Protein AF-A0A5V0VZL7-F1 (afdb_monomer_lite)

Foldseek 3Di:
DCPPVPQWAWAADPNRTAKTDGPPDIGGRPDDDDDDPDDDDDDDPVPDPWDWDWDWDADLQFRTKTWIDIPVGTAWIWTQGNVRDIDTDGPDDDDDCWDDDPQWIQHPVRWIADVVLVRDIPVVSCVVPDDPDDDQDDDDDDDDPPDPPPDDDDPPDDDPDDDDDPPD

Sequence (168 aa):
FKQNGDGILDTFANSQHTVRVAPGEVMVLGAIRAGKEKKLSLTSNNNSTMTATFNLWGDANRPTVIELDDDQGWHLYSQRNPDGSIVFTVNGDITANTLRAGGAIYQNNGDIFGSVWGNSWLSLWINNNFVADVQLGAGTSVTTWNNAGSWPNTLGYVVTSVWKDAQG

Organism: Salmonella enterica (NCBI:txid28901)

Structure (mmCIF, N/CA/C/O backbone):
data_AF-A0A5V0VZL7-F1
#
_entry.id   AF-A0A5V0VZL7-F1
#
loop_
_atom_site.group_PDB
_atom_site.id
_atom_site.type_symbol
_atom_site.label_atom_id
_atom_site.label_alt_id
_atom_site.label_comp_id
_atom_site.label_asym_id
_atom_site.label_entity_id
_atom_site.label_seq_id
_atom_site.pdbx_PDB_ins_code
_atom_site.Cartn_x
_atom_site.Cartn_y
_atom_site.Cartn_z
_atom_site.occupancy
_atom_site.B_iso_or_equiv
_atom_site.auth_seq_id
_atom_site.auth_comp_id
_atom_site.auth_asym_id
_atom_site.auth_atom_id
_atom_site.pdbx_PDB_model_num
ATOM 1 N N . PHE A 1 1 ? -20.783 1.907 34.053 1.00 66.50 1 PHE A N 1
ATOM 2 C CA . PHE A 1 1 ? -19.822 3.003 34.177 1.00 66.50 1 PHE A CA 1
ATOM 3 C C . PHE A 1 1 ? -20.279 3.920 35.289 1.00 66.50 1 PHE A C 1
ATOM 5 O O . PHE A 1 1 ? -21.482 4.094 35.430 1.00 66.50 1 PHE A O 1
ATOM 12 N N . LYS A 1 2 ? -19.384 4.477 36.087 1.00 69.94 2 LYS A N 1
ATOM 13 C CA . LYS A 1 2 ? -19.731 5.448 37.116 1.00 69.94 2 LYS A CA 1
ATOM 14 C C . LYS A 1 2 ? -19.722 6.839 36.456 1.00 69.94 2 LYS A 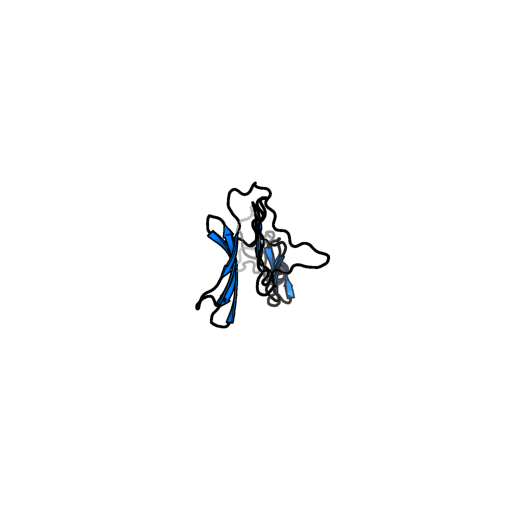C 1
ATOM 16 O O . LYS A 1 2 ? -18.641 7.297 36.095 1.00 69.94 2 LYS A O 1
ATOM 21 N N . GLN A 1 3 ? -20.904 7.439 36.193 1.00 62.97 3 GLN A N 1
ATOM 22 C CA . GLN A 1 3 ? -20.993 8.893 35.965 1.00 62.97 3 GLN A CA 1
ATOM 23 C C . GLN A 1 3 ? -21.123 9.497 37.342 1.00 62.97 3 GLN A C 1
ATOM 25 O O . GLN A 1 3 ? -22.093 9.228 38.051 1.00 62.97 3 GLN A O 1
ATOM 30 N N . ASN A 1 4 ? -20.120 10.237 37.765 1.00 62.12 4 ASN A N 1
ATOM 31 C CA . ASN A 1 4 ? -20.008 10.553 39.179 1.00 62.12 4 ASN A CA 1
ATOM 32 C C . ASN A 1 4 ? -20.676 11.893 39.524 1.00 62.12 4 ASN A C 1
ATOM 34 O O . ASN A 1 4 ? -20.556 12.341 40.659 1.00 62.12 4 ASN A O 1
ATOM 38 N N . GLY A 1 5 ? -21.399 12.503 38.570 1.00 65.94 5 GLY A N 1
ATOM 39 C CA . GLY A 1 5 ? -21.984 13.850 38.672 1.00 65.94 5 GLY A CA 1
ATOM 40 C C . GLY A 1 5 ? -21.069 14.968 38.157 1.00 65.94 5 GLY A C 1
ATOM 41 O O . GLY A 1 5 ? -21.263 16.132 38.476 1.00 65.94 5 GLY A O 1
ATOM 42 N N . ASP A 1 6 ? -20.051 14.614 37.385 1.00 62.16 6 ASP A N 1
ATOM 43 C CA . ASP A 1 6 ? -18.809 15.378 37.257 1.00 62.16 6 ASP A CA 1
ATOM 44 C C . ASP A 1 6 ? -18.235 15.393 35.826 1.00 62.16 6 ASP A C 1
ATOM 46 O O . ASP A 1 6 ? -17.125 15.867 35.607 1.00 62.16 6 ASP A O 1
ATOM 50 N N . GLY A 1 7 ? -18.975 14.887 34.832 1.00 71.94 7 GLY A N 1
ATOM 51 C CA . GLY A 1 7 ? -18.597 14.973 33.412 1.00 71.94 7 GLY A CA 1
ATOM 52 C C . GLY A 1 7 ? -17.686 13.855 32.885 1.00 71.94 7 GLY A C 1
ATOM 53 O O . GLY A 1 7 ? -17.321 13.884 31.713 1.00 71.94 7 GLY A O 1
ATOM 54 N N . ILE A 1 8 ? -17.365 12.844 33.697 1.00 81.12 8 ILE A N 1
ATOM 55 C CA . ILE A 1 8 ? -16.587 11.652 33.311 1.00 81.12 8 ILE A CA 1
ATOM 56 C C . ILE A 1 8 ? -17.419 10.383 33.503 1.00 81.12 8 ILE A C 1
ATOM 58 O O . ILE A 1 8 ? -18.359 10.360 34.299 1.00 81.12 8 ILE A O 1
ATOM 62 N N . LEU A 1 9 ? -17.061 9.316 32.776 1.00 88.44 9 LEU A N 1
ATOM 63 C CA . LEU A 1 9 ? -17.778 8.051 32.820 1.00 88.44 9 LEU A CA 1
ATOM 64 C C . LEU A 1 9 ? -16.881 6.818 32.643 1.00 88.44 9 LEU A C 1
ATOM 66 O O . LEU A 1 9 ? -16.437 6.540 31.531 1.00 88.44 9 LEU A O 1
ATOM 70 N N . ASP A 1 10 ? -16.693 5.987 33.674 1.00 84.06 10 ASP A N 1
ATOM 71 C CA . ASP A 1 10 ? -15.826 4.805 33.544 1.00 84.06 10 ASP A CA 1
ATOM 72 C C . ASP A 1 10 ? -16.374 3.453 33.985 1.00 84.06 10 ASP A C 1
ATOM 74 O O . ASP A 1 10 ? -17.159 3.412 34.919 1.00 84.06 10 ASP A O 1
ATOM 78 N N . THR A 1 11 ? -16.035 2.352 33.292 1.00 86.50 11 THR A N 1
ATOM 79 C CA . THR A 1 11 ? -16.573 0.998 33.568 1.00 86.50 11 THR A CA 1
ATOM 80 C C . THR A 1 11 ? -15.742 0.189 34.551 1.00 86.50 11 THR A C 1
ATOM 82 O O . THR A 1 11 ? -14.661 0.548 34.934 1.00 86.50 11 THR A O 1
ATOM 85 N N . PHE A 1 12 ? -16.266 -0.947 34.961 1.00 88.06 12 PHE A N 1
ATOM 86 C CA . PHE A 1 12 ? -15.629 -2.029 35.706 1.00 88.06 12 PHE A CA 1
ATOM 87 C C . PHE A 1 12 ? -16.331 -3.300 35.189 1.00 88.06 12 PHE A C 1
ATOM 89 O O . PHE A 1 12 ? -17.461 -3.189 34.708 1.00 88.06 12 PHE A O 1
ATOM 96 N N . ALA A 1 13 ? -15.744 -4.489 35.261 1.00 85.12 13 ALA A N 1
ATOM 97 C CA . ALA A 1 13 ? -16.447 -5.740 34.927 1.00 85.12 13 ALA A CA 1
ATOM 98 C C . ALA A 1 13 ? -15.736 -6.932 35.551 1.00 85.12 13 ALA A C 1
ATOM 100 O O . ALA A 1 13 ? -14.588 -7.137 35.262 1.00 85.12 13 ALA A O 1
ATOM 101 N N . ASN A 1 14 ? -16.338 -7.758 36.399 1.00 75.62 14 ASN A N 1
ATOM 102 C CA . ASN A 1 14 ? -15.592 -8.822 37.118 1.00 75.62 14 ASN A CA 1
ATOM 103 C C . ASN A 1 14 ? -14.434 -8.270 37.972 1.00 75.62 14 ASN A C 1
ATOM 105 O O . ASN A 1 14 ? -13.466 -8.976 38.242 1.00 75.62 14 ASN A O 1
ATOM 109 N N . SER A 1 15 ? -14.508 -6.973 38.303 1.00 74.50 15 SER A N 1
ATOM 110 C CA . SER A 1 15 ? -13.389 -6.137 38.773 1.00 74.50 15 SER A CA 1
ATOM 111 C C . SER A 1 15 ? -12.299 -5.842 37.719 1.00 74.50 15 SER A C 1
ATOM 113 O O . SER A 1 15 ? -11.339 -5.133 37.991 1.00 74.50 15 SER A O 1
ATOM 115 N N . GLN A 1 16 ? -12.483 -6.324 36.495 1.00 77.56 16 GLN A N 1
ATOM 116 C CA . GLN A 1 16 ? -11.862 -5.948 35.218 1.00 77.56 16 GLN A CA 1
ATOM 117 C C . GLN A 1 16 ? -12.664 -4.858 34.490 1.00 77.56 16 GLN A C 1
ATOM 119 O O . GLN A 1 16 ? -13.578 -5.105 33.722 1.00 77.56 16 GLN A O 1
ATOM 124 N N . HIS A 1 17 ? -12.347 -3.602 34.721 1.00 78.56 17 HIS A N 1
ATOM 125 C CA . HIS A 1 17 ? -12.779 -2.486 33.879 1.00 78.56 17 HIS A CA 1
ATOM 126 C C . HIS A 1 17 ? -12.582 -2.722 32.396 1.00 78.56 17 HIS A C 1
ATOM 128 O O . HIS A 1 17 ? -11.536 -3.184 31.962 1.00 78.56 17 HIS A O 1
ATOM 134 N N . THR A 1 18 ? -13.642 -2.394 31.653 1.00 87.31 18 THR A N 1
ATOM 135 C CA . THR A 1 18 ? -13.783 -2.673 30.229 1.00 87.31 18 THR A CA 1
ATOM 136 C C . THR A 1 18 ? -13.787 -1.466 29.301 1.00 87.31 18 THR A C 1
ATOM 138 O O . THR A 1 18 ? -13.307 -1.614 28.200 1.00 87.31 18 THR A O 1
ATOM 141 N N . VAL A 1 19 ? -14.323 -0.296 29.640 1.00 89.94 19 VAL A N 1
ATOM 142 C CA . VAL A 1 19 ? -14.364 0.869 28.724 1.00 89.94 19 VAL A CA 1
ATOM 143 C C . VAL A 1 19 ? -14.375 2.180 29.517 1.00 89.94 19 VAL A C 1
ATOM 145 O O . VAL A 1 19 ? -14.682 2.217 30.712 1.00 89.94 19 VAL A O 1
ATOM 148 N N . ARG A 1 20 ? -14.105 3.310 28.884 1.00 91.12 20 ARG A N 1
ATOM 149 C CA . ARG A 1 20 ? -14.364 4.622 29.481 1.00 91.12 20 ARG A CA 1
ATOM 150 C C . ARG A 1 20 ? -14.742 5.633 28.415 1.00 91.12 20 ARG A C 1
ATOM 152 O O . ARG A 1 20 ? -14.092 5.676 27.381 1.00 91.12 20 ARG A O 1
ATOM 159 N N . VAL A 1 21 ? -15.760 6.436 28.710 1.00 84.19 21 VAL A N 1
ATOM 160 C CA . VAL A 1 21 ? -16.239 7.539 27.875 1.00 84.19 21 VAL A CA 1
ATOM 161 C C . VAL A 1 21 ? -16.011 8.850 28.611 1.00 84.19 21 VAL A C 1
ATOM 163 O O . VAL A 1 21 ? -16.191 8.953 29.826 1.00 84.19 21 VAL A O 1
ATOM 166 N N . ALA A 1 22 ? -15.688 9.874 27.843 1.00 75.88 22 ALA A N 1
ATOM 167 C CA . ALA A 1 22 ? -15.761 11.257 28.263 1.00 75.88 22 ALA A CA 1
ATOM 168 C C . ALA A 1 22 ? -16.179 12.104 27.048 1.00 75.88 22 ALA A C 1
ATOM 170 O O . ALA A 1 22 ? -16.209 11.595 25.925 1.00 75.88 22 ALA A O 1
ATOM 171 N N . PRO A 1 23 ? -16.545 13.379 27.231 1.00 84.06 23 PRO A N 1
ATOM 172 C CA . PRO A 1 23 ? -16.843 14.258 26.107 1.00 84.06 23 PRO A CA 1
ATOM 173 C C . PRO A 1 23 ? -15.696 14.263 25.078 1.00 84.06 23 PRO A C 1
ATOM 175 O O . PRO A 1 23 ? -14.594 14.710 25.381 1.00 84.06 23 PRO A O 1
ATOM 178 N N . GLY A 1 24 ? -15.965 13.748 23.872 1.00 79.69 24 GLY A N 1
ATOM 179 C CA . GLY A 1 24 ? -15.043 13.748 22.729 1.00 79.69 24 GLY A CA 1
ATOM 180 C C . GLY A 1 24 ? -14.318 12.432 22.414 1.00 79.69 24 GLY A C 1
ATOM 181 O O . GLY A 1 24 ? -13.814 12.314 21.303 1.00 79.69 24 GLY A O 1
ATOM 182 N N . GLU A 1 25 ? -14.275 11.434 23.305 1.00 77.62 25 GLU A N 1
ATOM 183 C CA . GLU A 1 25 ? -13.613 10.152 22.997 1.00 77.62 25 GLU A CA 1
ATOM 184 C C . GLU A 1 25 ? -13.992 8.993 23.925 1.00 77.62 25 GLU A C 1
ATOM 186 O O . GLU A 1 25 ? -14.615 9.174 24.979 1.00 77.62 25 GLU A O 1
ATOM 191 N N . VAL A 1 26 ? -13.572 7.783 23.522 1.00 81.81 26 VAL A N 1
ATOM 192 C CA . VAL A 1 26 ? -13.919 6.532 24.198 1.00 81.81 26 VAL A CA 1
ATOM 193 C C . VAL A 1 26 ? -12.854 5.450 24.036 1.00 81.81 26 VAL A C 1
ATOM 195 O O . VAL A 1 26 ? -12.370 5.181 22.940 1.00 81.81 26 VAL A O 1
ATOM 198 N N . MET A 1 27 ? -12.570 4.763 25.142 1.00 79.44 27 MET A N 1
ATOM 199 C CA . MET A 1 27 ? -11.609 3.663 25.231 1.00 79.44 27 MET A CA 1
ATOM 200 C C . MET A 1 27 ? -12.241 2.322 25.569 1.00 79.44 27 MET A C 1
ATOM 202 O O . MET A 1 27 ? -13.159 2.286 26.377 1.00 79.44 27 MET A O 1
ATOM 206 N N . VAL A 1 28 ? -11.629 1.234 25.076 1.00 84.44 28 VAL A N 1
ATOM 207 C CA . VAL A 1 28 ? -11.987 -0.179 25.297 1.00 84.44 28 VAL A CA 1
ATOM 208 C C . VAL A 1 28 ? -10.811 -0.943 25.926 1.00 84.44 28 VAL A C 1
ATOM 210 O O . VAL A 1 28 ? -9.654 -0.692 25.621 1.00 84.44 28 VAL A O 1
ATOM 213 N N . LEU A 1 29 ? -11.101 -1.852 26.849 1.00 75.75 29 LEU A N 1
ATOM 214 C CA . LEU A 1 29 ? -10.163 -2.532 27.753 1.00 75.75 29 LEU A CA 1
ATOM 215 C C . LEU A 1 29 ? -10.214 -4.063 27.567 1.00 75.75 29 LEU A C 1
ATOM 217 O O . LEU A 1 29 ? -9.684 -4.826 28.371 1.00 75.75 29 LEU A O 1
ATOM 221 N N . GLY A 1 30 ? -10.808 -4.491 26.448 1.00 88.19 30 GLY A N 1
ATOM 222 C CA . GLY A 1 30 ? -10.262 -5.547 25.590 1.00 88.19 30 GLY A CA 1
ATOM 223 C C . GLY A 1 30 ? -9.241 -4.936 24.621 1.00 88.19 30 GLY A C 1
ATOM 224 O O . GLY A 1 30 ? -9.056 -3.725 24.628 1.00 88.19 30 GLY A O 1
ATOM 225 N N . ALA A 1 31 ? -8.513 -5.748 23.853 1.00 71.31 31 ALA A N 1
ATOM 226 C CA . ALA A 1 31 ? -7.226 -5.329 23.292 1.00 71.31 31 ALA A CA 1
ATOM 227 C C . ALA A 1 31 ? -7.227 -3.957 22.589 1.00 71.31 31 ALA A C 1
ATOM 229 O O . ALA A 1 31 ? -7.767 -3.787 21.500 1.00 71.31 31 ALA A O 1
ATOM 230 N N . ILE A 1 32 ? -6.491 -3.037 23.221 1.00 77.25 32 ILE A N 1
ATOM 231 C CA . ILE A 1 32 ? -5.856 -1.862 22.630 1.00 77.25 32 ILE A CA 1
ATOM 232 C C . ILE A 1 32 ? -4.468 -1.772 23.278 1.00 77.25 32 ILE A C 1
ATOM 234 O O . ILE A 1 32 ? -4.366 -1.421 24.452 1.00 77.25 32 ILE A O 1
ATOM 238 N N . ARG A 1 33 ? -3.373 -2.133 22.596 1.00 73.00 33 ARG A N 1
ATOM 239 C CA . ARG A 1 33 ? -2.022 -1.931 23.162 1.00 73.00 33 ARG A CA 1
ATOM 240 C C . ARG A 1 33 ? -1.053 -1.372 22.131 1.00 73.00 33 ARG A C 1
ATOM 242 O O . ARG A 1 33 ? -0.758 -2.013 21.130 1.00 73.00 33 ARG A O 1
ATOM 249 N N . ALA A 1 34 ? -0.533 -0.190 22.451 1.00 70.06 34 ALA A N 1
ATOM 250 C CA . ALA A 1 34 ? 0.515 0.536 21.741 1.00 70.06 34 ALA A CA 1
ATOM 251 C C . ALA A 1 34 ? 1.697 0.840 22.701 1.00 70.06 34 ALA A C 1
ATOM 253 O O . ALA A 1 34 ? 1.517 0.815 23.916 1.00 70.06 34 ALA A O 1
ATOM 254 N N . GLY A 1 35 ? 2.915 1.026 22.170 1.00 59.16 35 GLY A N 1
ATOM 255 C CA . GLY A 1 35 ? 4.200 0.663 22.810 1.00 59.16 35 GLY A CA 1
ATOM 256 C C . GLY A 1 35 ? 4.826 1.568 23.897 1.00 59.16 35 GLY A C 1
ATOM 257 O O . GLY A 1 35 ? 4.499 2.734 24.063 1.00 59.16 35 GLY A O 1
ATOM 258 N N . LYS A 1 36 ? 5.802 0.995 24.630 1.00 73.62 36 LYS A N 1
ATOM 259 C CA . LYS A 1 36 ? 6.390 1.507 25.895 1.00 73.62 36 LYS A CA 1
ATOM 260 C C . LYS A 1 36 ? 7.103 2.869 25.795 1.00 73.62 36 LYS A C 1
ATOM 262 O O . LYS A 1 36 ? 6.909 3.709 26.662 1.00 73.62 36 LYS A O 1
ATOM 267 N N . GLU A 1 37 ? 7.922 3.085 24.760 1.00 83.38 37 GLU A N 1
ATOM 268 C CA . GLU A 1 37 ? 8.676 4.340 24.529 1.00 83.38 37 GLU A CA 1
ATOM 269 C C . GLU A 1 37 ? 8.170 5.137 23.311 1.00 83.38 37 GLU A C 1
ATOM 271 O O . GLU A 1 37 ? 8.828 6.079 22.859 1.00 83.38 37 GLU A O 1
ATOM 276 N N . LYS A 1 38 ? 7.065 4.703 22.691 1.00 82.44 38 LYS A N 1
ATOM 277 C CA . LYS A 1 38 ? 6.565 5.248 21.422 1.00 82.44 38 LYS A CA 1
ATOM 278 C C . LYS A 1 38 ? 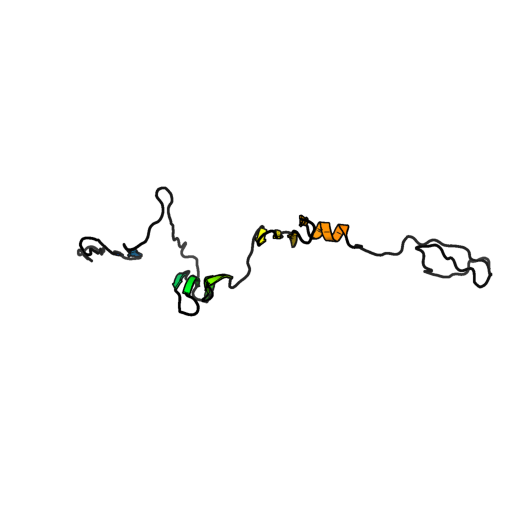5.050 5.385 21.479 1.00 82.44 38 LYS A C 1
ATOM 280 O O . LYS A 1 38 ? 4.346 4.430 21.781 1.00 82.44 38 LYS A O 1
ATOM 285 N N . LYS A 1 39 ? 4.552 6.575 21.154 1.00 84.69 39 LYS A N 1
ATOM 286 C CA . LYS A 1 39 ? 3.121 6.880 21.118 1.00 84.69 39 LYS A CA 1
ATOM 287 C C . LYS A 1 39 ? 2.496 6.361 19.817 1.00 84.69 39 LYS A C 1
ATOM 289 O O . LYS A 1 39 ? 3.062 6.567 18.749 1.00 84.69 39 LYS A O 1
ATOM 294 N N . LEU A 1 40 ? 1.305 5.766 19.911 1.00 85.56 40 LEU A N 1
ATOM 295 C CA . LEU A 1 40 ? 0.362 5.678 18.792 1.00 85.56 40 LEU A CA 1
ATOM 296 C C . LEU A 1 40 ? -0.517 6.937 18.826 1.00 85.56 40 LEU A C 1
ATOM 298 O O . LEU A 1 40 ? -1.197 7.173 19.824 1.00 85.56 40 LEU A O 1
ATOM 302 N N . SER A 1 41 ? -0.452 7.780 17.792 1.00 87.44 41 SER A N 1
ATOM 303 C CA . SER A 1 41 ? -1.235 9.020 17.698 1.00 87.44 41 SER A CA 1
ATOM 304 C C . SER A 1 41 ? -2.248 8.962 16.562 1.00 87.44 41 SER A C 1
ATOM 306 O O . SER A 1 41 ? -1.873 8.670 15.430 1.00 87.44 41 SER A O 1
ATOM 308 N N . LEU A 1 42 ? -3.490 9.333 16.870 1.00 88.12 42 LEU A N 1
ATOM 309 C CA . LEU A 1 42 ? -4.510 9.733 15.906 1.00 88.12 42 LEU A CA 1
ATOM 310 C C . LEU A 1 42 ? -4.683 11.248 16.062 1.00 88.12 42 LEU A C 1
ATOM 312 O O . LEU A 1 42 ? -4.940 11.715 17.172 1.00 88.12 42 LEU A O 1
ATOM 316 N N . THR A 1 43 ? -4.477 12.014 14.992 1.00 90.88 43 THR A N 1
ATOM 317 C CA . THR A 1 43 ? -4.516 13.483 15.032 1.00 90.88 43 THR A CA 1
ATOM 318 C C . THR A 1 43 ? -5.340 14.002 13.869 1.00 90.88 43 THR A C 1
ATOM 320 O O . THR A 1 43 ? -5.170 13.551 12.740 1.00 90.88 43 THR A O 1
ATOM 323 N N . SER A 1 44 ? -6.171 15.005 14.141 1.00 90.69 44 SER A N 1
ATOM 324 C CA . SER A 1 44 ? -6.805 15.832 13.121 1.00 90.69 44 SER A CA 1
ATOM 325 C C . SER A 1 44 ? -6.399 17.286 13.337 1.00 90.69 44 SER A C 1
ATOM 327 O O . SER A 1 44 ? -6.509 17.799 14.449 1.00 90.69 44 SER A O 1
ATOM 329 N N . ASN A 1 45 ? -5.957 17.957 12.270 1.00 94.81 45 ASN A N 1
ATOM 330 C CA . ASN A 1 45 ? -5.732 19.409 12.266 1.00 94.81 45 ASN A CA 1
ATOM 331 C C . ASN A 1 45 ? -7.028 20.190 11.991 1.00 94.81 45 ASN A C 1
ATOM 333 O O . ASN A 1 45 ? -6.988 21.408 11.830 1.00 94.81 45 ASN A O 1
ATOM 337 N N . ASN A 1 46 ? -8.163 19.485 11.905 1.00 92.62 46 ASN A N 1
ATOM 338 C CA . ASN A 1 46 ? -9.486 20.036 11.625 1.00 92.62 46 ASN A CA 1
ATOM 339 C C . ASN A 1 46 ? -9.562 20.858 10.323 1.00 92.62 46 ASN A C 1
ATOM 341 O O . ASN A 1 46 ? -10.326 21.813 10.217 1.00 92.62 46 ASN A O 1
ATOM 345 N N . ASN A 1 47 ? -8.732 20.501 9.341 1.00 95.00 47 ASN A N 1
ATOM 346 C CA . ASN A 1 47 ? -8.689 21.108 8.011 1.00 95.00 47 ASN A CA 1
ATOM 347 C C . ASN A 1 47 ? -9.079 20.128 6.892 1.00 95.00 47 ASN A C 1
ATOM 349 O O . ASN A 1 47 ? -9.153 20.538 5.736 1.00 95.00 47 ASN A O 1
ATOM 353 N N . SER A 1 48 ? -9.309 18.851 7.220 1.00 93.94 48 SER A N 1
ATOM 354 C CA . SER A 1 48 ? -9.912 17.904 6.285 1.00 93.94 48 SER A CA 1
ATOM 355 C C . SER A 1 48 ? -11.358 18.317 6.029 1.00 93.94 48 SER A C 1
ATOM 357 O O . SER A 1 48 ? -12.090 18.601 6.976 1.00 93.94 48 SER A O 1
ATOM 359 N N . THR A 1 49 ? -11.776 18.350 4.764 1.00 95.69 49 THR A N 1
ATOM 360 C CA . THR A 1 49 ? -13.177 18.616 4.398 1.00 95.69 49 THR A CA 1
ATOM 361 C C . THR A 1 49 ? -14.062 17.378 4.520 1.00 95.69 49 THR A C 1
ATOM 363 O O . THR A 1 49 ? -15.277 17.510 4.417 1.00 95.69 49 THR A O 1
ATOM 366 N N . MET A 1 50 ? -13.461 16.198 4.708 1.00 96.31 50 MET A N 1
ATOM 367 C CA . MET A 1 50 ? -14.144 14.909 4.849 1.00 96.31 50 MET A CA 1
ATOM 368 C C . MET A 1 50 ? -13.614 14.143 6.058 1.00 96.31 50 MET A C 1
ATOM 370 O O . MET A 1 50 ? -12.496 14.396 6.531 1.00 96.31 50 MET A O 1
ATOM 374 N N . THR A 1 51 ? -14.411 13.205 6.562 1.00 94.75 51 THR A N 1
ATOM 375 C CA . THR A 1 51 ? -13.948 12.277 7.597 1.00 94.75 51 THR A CA 1
ATOM 376 C C . THR A 1 51 ? -12.867 11.338 7.058 1.00 94.75 51 THR A C 1
ATOM 378 O O . THR A 1 51 ? -12.704 11.183 5.855 1.00 94.75 51 THR A O 1
ATOM 381 N N . ALA A 1 52 ? -12.079 10.752 7.956 1.00 95.12 52 ALA A N 1
ATOM 382 C CA . ALA A 1 52 ? -11.173 9.667 7.616 1.00 95.12 52 ALA A CA 1
ATOM 383 C C . ALA A 1 52 ? -11.391 8.547 8.626 1.00 95.12 52 ALA A C 1
ATOM 385 O O . ALA A 1 52 ? -11.321 8.786 9.839 1.00 95.12 52 ALA A O 1
ATOM 386 N N . THR A 1 53 ? -11.630 7.341 8.129 1.00 96.00 53 THR A N 1
ATOM 387 C CA . THR A 1 53 ? -11.930 6.178 8.961 1.00 96.00 53 THR A CA 1
ATOM 388 C C . THR A 1 53 ? -10.866 5.108 8.789 1.00 96.00 53 THR A C 1
ATOM 390 O O . THR A 1 53 ? -10.304 4.917 7.714 1.00 96.00 53 THR A O 1
ATOM 393 N N . PHE A 1 54 ? -10.595 4.391 9.877 1.00 96.56 54 PHE A N 1
ATOM 394 C CA . PHE A 1 54 ? -9.878 3.125 9.860 1.00 96.56 54 PHE A CA 1
ATOM 395 C C . PHE A 1 54 ? -10.851 2.025 10.269 1.00 96.56 54 PHE A C 1
ATOM 397 O O . PHE A 1 54 ? -11.391 2.062 11.378 1.00 96.56 54 PHE A O 1
ATOM 404 N N . ASN A 1 55 ? -11.040 1.037 9.401 1.00 97.25 55 ASN A N 1
ATOM 405 C CA . ASN A 1 55 ? -12.035 -0.011 9.568 1.00 97.25 55 ASN A CA 1
ATOM 406 C C . ASN A 1 55 ? -11.390 -1.398 9.644 1.00 97.25 55 ASN A C 1
ATOM 408 O O . ASN A 1 55 ? -10.454 -1.717 8.911 1.00 97.25 55 ASN A O 1
ATOM 412 N N . LEU A 1 56 ? -11.929 -2.240 10.529 1.00 97.56 56 LEU A N 1
ATOM 413 C CA . LEU A 1 56 ? -11.662 -3.677 10.588 1.00 97.56 56 LEU A CA 1
ATOM 414 C C . LEU A 1 56 ? -12.996 -4.404 10.441 1.00 97.56 56 LEU A C 1
ATOM 416 O O . LEU A 1 56 ? -13.836 -4.345 11.340 1.00 97.56 56 LEU A O 1
ATOM 420 N N . TRP A 1 57 ? -13.183 -5.086 9.317 1.00 98.38 57 TRP A N 1
ATOM 421 C CA . TRP A 1 57 ? -14.434 -5.767 8.999 1.00 98.38 57 TRP A CA 1
ATOM 422 C C . TRP A 1 57 ? -14.191 -7.040 8.183 1.00 98.38 57 TRP A C 1
ATOM 424 O O . TRP A 1 57 ? -13.058 -7.353 7.824 1.00 98.38 57 TRP A O 1
ATOM 434 N N . GLY A 1 58 ? -15.232 -7.830 7.931 1.00 97.75 58 GLY A N 1
ATOM 435 C CA . GLY A 1 58 ? -15.132 -9.006 7.070 1.00 97.75 58 GLY A CA 1
ATOM 436 C C . GLY A 1 58 ? -16.435 -9.794 6.961 1.00 97.75 58 GLY A C 1
ATOM 437 O O . GLY A 1 58 ? -17.334 -9.639 7.787 1.00 97.75 58 GLY A O 1
ATOM 438 N N . ASP A 1 59 ? -16.513 -10.646 5.938 1.00 97.81 59 ASP A N 1
ATOM 439 C CA . ASP A 1 59 ? -17.605 -11.593 5.687 1.00 97.81 59 ASP A CA 1
ATOM 440 C C . ASP A 1 59 ? -17.082 -12.920 5.086 1.00 97.81 59 ASP A C 1
ATOM 442 O O . ASP A 1 59 ? -15.875 -13.132 4.974 1.00 97.81 59 ASP A O 1
ATOM 446 N N . ALA A 1 60 ? -17.973 -13.847 4.711 1.00 97.06 60 ALA A N 1
ATOM 447 C CA . ALA A 1 60 ? -17.584 -15.154 4.163 1.00 97.06 60 ALA A CA 1
ATOM 448 C C . ALA A 1 60 ? -16.779 -15.072 2.847 1.00 97.06 60 ALA A C 1
ATOM 450 O O . ALA A 1 60 ? -15.972 -15.956 2.566 1.00 97.06 60 ALA A O 1
ATOM 451 N N . ASN A 1 61 ? -16.977 -14.015 2.058 1.00 97.62 61 ASN A N 1
ATOM 452 C CA . ASN A 1 61 ? -16.253 -13.752 0.815 1.00 97.62 61 ASN A CA 1
ATOM 453 C C . ASN A 1 61 ? -15.000 -12.897 1.049 1.00 97.62 61 ASN A C 1
ATOM 455 O O . ASN A 1 61 ? -14.085 -12.908 0.229 1.00 97.62 61 ASN A O 1
ATOM 459 N N . ARG A 1 62 ? -14.948 -12.156 2.161 1.00 97.75 62 ARG A N 1
ATOM 460 C CA . ARG A 1 62 ? -13.824 -11.307 2.574 1.00 97.75 62 ARG A CA 1
ATOM 461 C C . ARG A 1 62 ? -13.483 -11.564 4.052 1.00 97.75 62 ARG A C 1
ATOM 463 O O . ARG A 1 62 ? -13.772 -10.707 4.887 1.00 97.75 62 ARG A O 1
ATOM 470 N N . PRO A 1 63 ? -12.885 -12.722 4.406 1.00 97.94 63 PRO A N 1
ATOM 471 C CA . PRO A 1 63 ? -12.669 -13.136 5.798 1.00 97.94 63 PRO A CA 1
ATOM 472 C C . PRO A 1 63 ? -12.079 -12.087 6.748 1.00 97.94 63 PRO A C 1
ATOM 474 O O . PRO A 1 63 ? -12.353 -12.100 7.947 1.00 97.94 63 PRO A O 1
ATOM 477 N N . THR A 1 64 ? -11.222 -11.198 6.252 1.00 98.50 64 THR A N 1
ATOM 478 C CA . THR A 1 64 ? -10.685 -10.077 7.03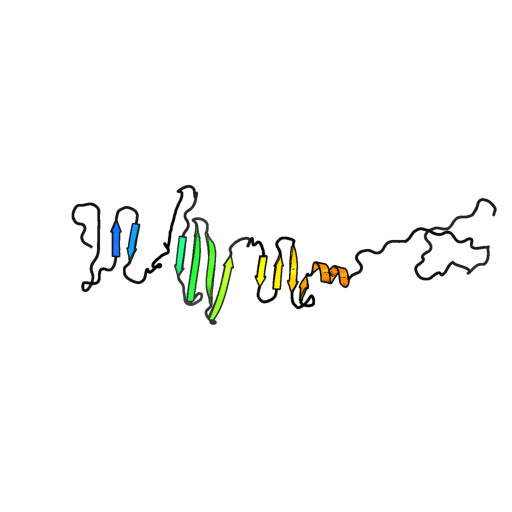0 1.00 98.50 64 THR A CA 1
ATOM 479 C C . THR A 1 64 ? -10.310 -8.957 6.078 1.00 98.50 64 THR A C 1
ATOM 481 O O . THR A 1 64 ? -9.574 -9.206 5.124 1.00 98.50 64 THR A O 1
ATOM 484 N N . VAL A 1 65 ? -10.773 -7.746 6.367 1.00 98.81 65 VAL A N 1
ATOM 485 C CA . VAL A 1 65 ? -10.479 -6.508 5.650 1.00 98.81 65 VAL A CA 1
ATOM 486 C C . VAL A 1 65 ? -10.018 -5.460 6.660 1.00 98.81 65 VAL A C 1
ATOM 488 O O . VAL A 1 65 ? -10.682 -5.219 7.668 1.00 98.81 65 VAL A O 1
ATOM 491 N N . ILE A 1 66 ? -8.869 -4.852 6.385 1.00 98.75 66 ILE A N 1
ATOM 492 C CA . ILE A 1 66 ? -8.378 -3.654 7.069 1.00 98.75 66 ILE A CA 1
ATOM 493 C C . ILE A 1 66 ? -8.423 -2.528 6.041 1.00 98.75 66 ILE A C 1
ATOM 495 O O . ILE A 1 66 ? -7.707 -2.618 5.046 1.00 98.75 66 ILE A O 1
ATOM 499 N N . GLU A 1 67 ? -9.248 -1.508 6.260 1.00 98.69 67 GLU A N 1
ATOM 500 C CA . GLU A 1 67 ? -9.634 -0.516 5.245 1.00 98.69 67 GLU A CA 1
ATOM 501 C C . GLU A 1 67 ? -9.494 0.924 5.751 1.00 98.69 67 GLU A C 1
ATOM 503 O O . GLU A 1 67 ? -9.700 1.198 6.934 1.00 98.69 67 GLU A O 1
ATOM 508 N N . LEU A 1 68 ? -9.129 1.830 4.842 1.00 98.56 68 LEU A N 1
ATOM 509 C CA . LEU A 1 68 ? -9.202 3.277 5.021 1.00 98.56 68 LEU A CA 1
ATOM 510 C C . LEU A 1 68 ? -10.232 3.850 4.049 1.00 98.56 68 LEU A C 1
ATOM 512 O O . LEU A 1 68 ? -10.195 3.511 2.864 1.00 98.56 68 LEU A O 1
ATOM 516 N N . ASP A 1 69 ? -11.096 4.737 4.532 1.00 98.31 69 ASP A N 1
ATOM 517 C CA . ASP A 1 69 ? -12.114 5.426 3.733 1.00 98.31 69 ASP A CA 1
ATOM 518 C C . ASP A 1 69 ? -12.394 6.852 4.230 1.00 98.31 69 ASP A C 1
ATOM 520 O O . ASP A 1 69 ? -11.883 7.274 5.273 1.00 98.31 69 ASP A O 1
ATOM 524 N N . ASP A 1 70 ? -13.179 7.585 3.443 1.00 97.56 70 ASP A N 1
ATOM 525 C CA . ASP A 1 70 ? -13.772 8.879 3.776 1.00 97.56 70 ASP A CA 1
ATOM 526 C C . ASP A 1 70 ? -15.278 8.916 3.437 1.00 97.56 70 ASP A C 1
ATOM 528 O O . ASP A 1 70 ? -15.900 7.899 3.121 1.00 97.56 70 ASP A O 1
ATOM 532 N N . ASP A 1 71 ? -15.871 10.114 3.464 1.00 97.06 71 ASP A N 1
ATOM 533 C CA . ASP A 1 71 ? -17.293 10.343 3.168 1.00 97.06 71 ASP A CA 1
ATOM 534 C C . ASP A 1 71 ? -17.704 9.983 1.722 1.00 97.06 71 ASP A C 1
ATOM 536 O O . ASP A 1 71 ? -18.897 9.920 1.413 1.00 97.06 71 ASP A O 1
ATOM 540 N N . GLN A 1 72 ? -16.741 9.785 0.818 1.00 96.38 72 GLN A N 1
ATOM 541 C CA . GLN A 1 72 ? -16.944 9.510 -0.606 1.00 96.38 72 GLN A CA 1
ATOM 542 C C . GLN A 1 72 ? -16.568 8.083 -1.017 1.00 96.38 72 GLN A C 1
ATOM 544 O O . GLN A 1 72 ? -16.984 7.636 -2.090 1.00 96.38 72 GLN A O 1
ATOM 549 N N . GLY A 1 73 ? -15.838 7.343 -0.184 1.00 96.94 73 GLY A N 1
ATOM 550 C CA . GLY A 1 73 ? -15.584 5.920 -0.377 1.00 96.94 73 GLY A CA 1
ATOM 551 C C . GLY A 1 73 ? -14.231 5.458 0.149 1.00 96.94 73 GLY A C 1
ATOM 552 O O . GLY A 1 73 ? -13.474 6.195 0.773 1.00 96.94 73 GLY A O 1
ATOM 553 N N . TRP A 1 74 ? -13.919 4.192 -0.121 1.00 98.12 74 TRP A N 1
ATOM 554 C CA . TRP A 1 74 ? -12.666 3.581 0.308 1.00 98.12 74 TRP A CA 1
ATOM 555 C C . TRP A 1 74 ? -11.473 4.091 -0.499 1.00 98.12 74 TRP A C 1
ATOM 557 O O . TRP A 1 74 ? -11.548 4.286 -1.715 1.00 98.12 74 TRP A O 1
ATOM 567 N N . HIS A 1 75 ? -10.355 4.278 0.198 1.00 98.44 75 HIS A N 1
ATOM 568 C CA . HIS A 1 75 ? -9.066 4.679 -0.362 1.00 98.44 75 HIS A CA 1
ATOM 569 C C . HIS A 1 75 ? -8.185 3.465 -0.593 1.00 98.44 75 HIS A C 1
ATOM 571 O O . HIS A 1 75 ? -7.613 3.305 -1.665 1.00 98.44 75 HIS A O 1
ATOM 577 N N . LEU A 1 76 ? -8.047 2.603 0.416 1.00 98.69 76 LEU A N 1
ATOM 578 C CA . LEU A 1 76 ? -7.243 1.390 0.322 1.00 98.69 76 LEU A CA 1
ATOM 579 C C . LEU A 1 76 ? -7.685 0.340 1.333 1.00 98.69 76 LEU A C 1
ATOM 581 O O . LEU A 1 76 ? -8.206 0.676 2.394 1.00 98.69 76 LEU A O 1
ATOM 585 N N . TYR A 1 77 ? -7.411 -0.927 1.033 1.00 98.81 77 TYR A N 1
ATOM 586 C CA . TYR A 1 77 ? -7.567 -2.010 1.996 1.00 98.81 77 TYR A CA 1
ATOM 587 C C . TYR A 1 77 ? -6.549 -3.134 1.802 1.00 98.81 77 TYR A C 1
ATOM 589 O O . TYR A 1 77 ? -6.066 -3.391 0.701 1.00 98.81 77 TYR A O 1
ATOM 597 N N . SER A 1 78 ? -6.268 -3.849 2.890 1.00 98.69 78 SER A N 1
ATOM 598 C CA . SER A 1 78 ? -5.712 -5.203 2.859 1.00 98.69 78 SER A CA 1
ATOM 599 C C . SER A 1 78 ? -6.830 -6.203 3.123 1.00 98.69 78 SER A C 1
ATOM 601 O O . SER A 1 78 ? -7.611 -6.006 4.053 1.00 98.69 78 SER A O 1
ATOM 603 N N . GLN A 1 79 ? -6.910 -7.271 2.332 1.00 98.56 79 GLN A N 1
ATOM 604 C CA . GLN A 1 79 ? -7.945 -8.292 2.453 1.00 98.56 79 GLN A CA 1
ATOM 605 C C . GLN A 1 79 ? -7.372 -9.698 2.371 1.00 98.56 79 GLN A C 1
ATOM 607 O O . GLN A 1 79 ? -6.610 -10.005 1.458 1.00 98.56 79 GLN A O 1
ATOM 612 N N . ARG A 1 80 ? -7.831 -10.583 3.260 1.00 98.69 80 ARG A N 1
ATOM 613 C CA . ARG A 1 80 ? -7.733 -12.036 3.077 1.00 98.69 80 ARG A CA 1
ATOM 614 C C . ARG A 1 80 ? -8.938 -12.535 2.279 1.00 98.69 80 ARG A C 1
ATOM 616 O O . ARG A 1 80 ? -10.068 -12.257 2.668 1.00 98.69 80 ARG A O 1
ATOM 623 N N . ASN A 1 81 ? -8.686 -13.280 1.207 1.00 98.19 81 ASN A N 1
ATOM 624 C CA . ASN A 1 81 ? -9.690 -13.943 0.373 1.00 98.19 81 ASN A CA 1
ATOM 625 C C . ASN A 1 81 ? -10.092 -15.317 0.944 1.00 98.19 81 ASN A C 1
ATOM 627 O O . ASN A 1 81 ? -9.363 -15.869 1.777 1.00 98.19 81 ASN A O 1
ATOM 631 N N . PRO A 1 82 ? -11.209 -15.914 0.482 1.00 97.94 82 PRO A N 1
ATOM 632 C CA . PRO A 1 82 ? -11.680 -17.214 0.970 1.00 97.94 82 PRO A CA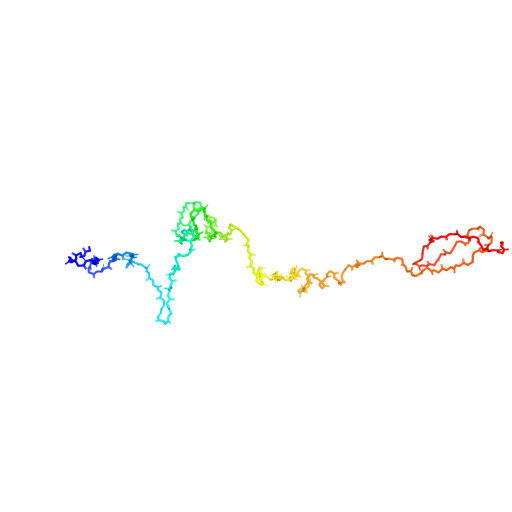 1
ATOM 633 C C . PRO A 1 82 ? -10.709 -18.363 0.679 1.00 97.94 82 PRO A C 1
ATOM 635 O O . PRO A 1 82 ? -10.631 -19.315 1.448 1.00 97.94 82 PRO A O 1
ATOM 638 N N . ASP A 1 83 ? -9.926 -18.254 -0.397 1.00 97.88 83 ASP A N 1
ATOM 639 C CA . ASP A 1 83 ? -8.865 -19.203 -0.758 1.00 97.88 83 ASP A CA 1
ATOM 640 C C . ASP A 1 83 ? -7.574 -19.027 0.069 1.00 97.88 83 ASP A C 1
ATOM 642 O O . ASP A 1 83 ? -6.592 -19.740 -0.128 1.00 97.88 83 ASP A O 1
ATOM 646 N N . GLY A 1 84 ? -7.563 -18.069 1.001 1.00 97.81 84 GLY A N 1
ATOM 647 C CA . GLY A 1 84 ? -6.426 -17.749 1.852 1.00 97.81 84 GLY A CA 1
ATOM 648 C C . GLY A 1 84 ? -5.401 -16.800 1.228 1.00 97.81 84 GLY A C 1
ATOM 649 O O . GLY A 1 84 ? -4.482 -16.387 1.943 1.00 97.81 84 GLY A O 1
ATOM 650 N N . SER A 1 85 ? -5.548 -16.409 -0.043 1.00 98.38 85 SER A N 1
ATOM 651 C CA . SER A 1 85 ? -4.716 -15.366 -0.653 1.00 98.38 85 SER A CA 1
ATOM 652 C C . SER A 1 85 ? -4.961 -14.002 0.007 1.00 98.38 85 SER A C 1
ATOM 654 O O . SER A 1 85 ? -5.962 -13.795 0.698 1.00 98.38 85 SER A O 1
ATOM 656 N N . ILE A 1 86 ? -4.015 -13.074 -0.151 1.00 98.38 86 ILE A N 1
ATOM 657 C CA . ILE A 1 86 ? -4.115 -11.711 0.382 1.00 98.38 86 ILE A CA 1
ATOM 658 C C . ILE A 1 86 ? -3.971 -10.726 -0.769 1.00 98.38 86 ILE A C 1
ATOM 660 O O . ILE A 1 86 ? -3.081 -10.881 -1.605 1.00 98.38 86 ILE A O 1
ATOM 664 N N . VAL A 1 87 ? -4.807 -9.694 -0.773 1.00 98.12 87 VAL A N 1
ATOM 665 C CA . VA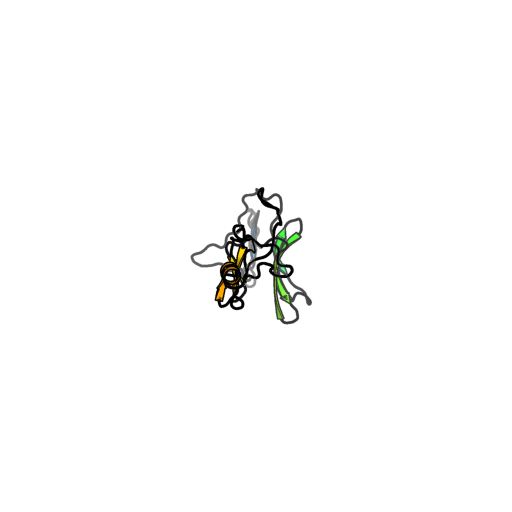L A 1 87 ? -4.683 -8.547 -1.673 1.00 98.12 87 VAL A CA 1
ATOM 666 C C . VAL A 1 87 ? -4.462 -7.272 -0.870 1.00 98.12 87 VAL A C 1
ATOM 668 O O . VAL A 1 87 ? -4.971 -7.132 0.240 1.00 98.12 87 VAL A O 1
ATOM 671 N N . PHE A 1 88 ? -3.699 -6.347 -1.446 1.00 98.31 88 PHE A N 1
ATOM 672 C CA . PHE A 1 88 ? -3.644 -4.953 -1.024 1.00 98.31 88 PHE A CA 1
ATOM 673 C C . PHE A 1 88 ? -4.112 -4.112 -2.205 1.00 98.31 88 PHE A C 1
ATOM 675 O O . PHE A 1 88 ? -3.529 -4.196 -3.288 1.00 98.31 88 PHE A O 1
ATOM 682 N N . THR A 1 89 ? -5.175 -3.346 -2.017 1.00 98.31 89 THR A N 1
ATOM 683 C CA . THR A 1 89 ? -5.853 -2.634 -3.099 1.00 98.31 89 THR A CA 1
ATOM 684 C C . THR A 1 89 ? -5.924 -1.157 -2.761 1.00 98.31 89 THR A C 1
ATOM 686 O O . THR A 1 89 ? -6.245 -0.804 -1.631 1.00 98.31 89 THR A O 1
ATOM 689 N N . VAL A 1 90 ? -5.630 -0.305 -3.745 1.00 98.44 90 VAL A N 1
ATOM 690 C CA . VAL A 1 90 ? -5.706 1.158 -3.653 1.00 98.44 90 VAL A CA 1
ATOM 691 C C . VAL A 1 90 ? -6.702 1.647 -4.702 1.00 98.44 90 VAL A C 1
ATOM 693 O O . VAL A 1 90 ? -6.608 1.266 -5.867 1.00 98.44 90 VAL A O 1
ATOM 696 N N . ASN A 1 91 ? -7.656 2.471 -4.287 1.00 98.12 91 ASN A N 1
ATOM 697 C CA . ASN A 1 91 ? -8.625 3.156 -5.134 1.00 98.12 91 ASN A CA 1
ATOM 698 C C . ASN A 1 91 ? -8.042 4.483 -5.633 1.00 98.12 91 ASN A C 1
ATOM 700 O O . ASN A 1 91 ? -8.481 5.566 -5.252 1.00 98.12 91 ASN A O 1
ATOM 704 N N . GLY A 1 92 ? -6.975 4.396 -6.420 1.00 97.31 92 GLY A N 1
ATOM 705 C CA . GLY A 1 92 ? -6.256 5.563 -6.909 1.00 97.31 92 GLY A CA 1
ATOM 706 C C . GLY A 1 92 ? -4.836 5.226 -7.338 1.00 97.31 92 GLY A C 1
ATOM 707 O O . GLY A 1 92 ? -4.457 4.057 -7.442 1.00 97.31 92 GLY A O 1
ATOM 708 N N . ASP A 1 93 ? -4.048 6.270 -7.568 1.00 96.69 93 ASP A N 1
ATOM 709 C CA . ASP A 1 93 ? -2.663 6.136 -8.003 1.00 96.69 93 ASP A CA 1
ATOM 710 C C . ASP A 1 93 ? -1.722 5.822 -6.833 1.00 96.69 93 ASP A C 1
ATOM 712 O O . ASP A 1 93 ? -1.786 6.426 -5.760 1.00 96.69 93 ASP A O 1
ATOM 716 N N . ILE A 1 94 ? -0.767 4.918 -7.064 1.00 95.25 94 ILE A N 1
ATOM 717 C CA . ILE A 1 94 ? 0.342 4.664 -6.140 1.00 95.25 94 ILE A CA 1
ATOM 718 C C . ILE A 1 94 ? 1.540 5.501 -6.588 1.00 95.25 94 ILE A C 1
ATOM 720 O O . ILE A 1 94 ? 2.191 5.188 -7.583 1.00 95.25 94 ILE A O 1
ATOM 724 N N . THR A 1 95 ? 1.869 6.542 -5.822 1.00 94.44 95 THR A N 1
ATOM 725 C CA . THR A 1 95 ? 3.080 7.347 -6.040 1.00 94.44 95 THR A CA 1
ATOM 726 C C . THR A 1 95 ? 4.186 6.895 -5.089 1.00 94.44 95 THR A C 1
ATOM 728 O O . THR A 1 95 ? 4.038 6.970 -3.870 1.00 94.44 95 THR A O 1
ATOM 731 N N . ALA A 1 96 ? 5.313 6.437 -5.634 1.00 93.38 96 ALA A N 1
ATOM 732 C CA . ALA A 1 96 ? 6.465 5.970 -4.865 1.00 93.38 96 ALA A CA 1
ATOM 733 C C . ALA A 1 96 ? 7.777 6.466 -5.489 1.00 93.38 96 ALA A C 1
ATOM 735 O O . ALA A 1 96 ? 7.915 6.487 -6.707 1.00 93.38 96 ALA A O 1
ATOM 736 N N . ASN A 1 97 ? 8.784 6.781 -4.662 1.00 93.25 97 ASN A N 1
ATOM 737 C 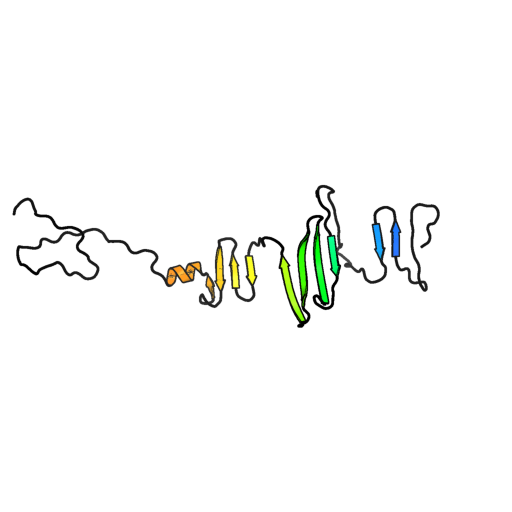CA . ASN A 1 97 ? 10.150 7.028 -5.156 1.00 93.25 97 ASN A CA 1
ATOM 738 C C . ASN A 1 97 ? 10.718 5.794 -5.868 1.00 93.25 97 ASN A C 1
ATOM 740 O O . ASN A 1 97 ? 11.512 5.891 -6.797 1.00 93.25 97 ASN A O 1
ATOM 744 N N . THR A 1 98 ? 10.343 4.610 -5.395 1.00 94.44 98 THR A N 1
ATOM 745 C CA . THR A 1 98 ? 10.707 3.336 -5.999 1.00 94.44 98 THR A CA 1
ATOM 746 C C . THR A 1 98 ? 9.676 2.297 -5.579 1.00 94.44 98 THR A C 1
ATOM 748 O O . THR A 1 98 ? 9.469 2.101 -4.380 1.00 94.44 98 THR A O 1
ATOM 751 N N . LEU A 1 99 ? 9.065 1.602 -6.537 1.00 96.12 99 LEU A N 1
ATOM 752 C CA . LEU A 1 99 ? 8.206 0.451 -6.259 1.00 96.12 99 LEU A CA 1
ATOM 753 C C . LEU A 1 99 ? 9.016 -0.833 -6.453 1.00 96.12 99 LEU A C 1
ATOM 755 O O . LEU A 1 99 ? 9.565 -1.074 -7.525 1.00 96.12 99 LEU A O 1
ATOM 759 N N . ARG A 1 100 ? 9.103 -1.666 -5.414 1.00 96.25 100 ARG A N 1
ATOM 760 C CA . ARG A 1 100 ? 9.761 -2.979 -5.477 1.00 96.25 100 ARG A CA 1
ATOM 761 C C . ARG A 1 100 ? 8.706 -4.076 -5.430 1.00 96.25 100 ARG A C 1
ATOM 763 O O . ARG A 1 100 ? 8.000 -4.195 -4.433 1.00 96.25 100 ARG A O 1
ATOM 770 N N . ALA A 1 101 ? 8.624 -4.874 -6.489 1.00 93.88 101 ALA A N 1
ATOM 771 C CA . ALA A 1 101 ? 7.695 -5.995 -6.605 1.00 93.88 101 ALA A CA 1
ATOM 772 C C . ALA A 1 101 ? 8.495 -7.285 -6.828 1.00 93.88 101 ALA A C 1
ATOM 774 O O . ALA A 1 101 ? 8.942 -7.583 -7.937 1.00 93.88 101 ALA A O 1
ATOM 775 N N . GLY A 1 102 ? 8.744 -8.028 -5.746 1.00 94.44 102 GLY A N 1
ATOM 776 C CA . GLY A 1 102 ? 9.708 -9.128 -5.768 1.00 94.44 102 GLY A CA 1
ATOM 777 C C . GLY A 1 102 ? 11.112 -8.624 -6.127 1.00 94.44 102 GLY A C 1
ATOM 778 O O . GLY A 1 102 ? 11.623 -7.705 -5.490 1.00 94.44 102 GLY A O 1
ATOM 779 N N . GLY A 1 103 ? 11.730 -9.221 -7.151 1.00 95.00 103 GLY A N 1
ATOM 780 C CA . GLY A 1 103 ? 13.044 -8.807 -7.663 1.00 95.00 103 GLY A CA 1
ATOM 781 C C . GLY A 1 103 ? 13.019 -7.628 -8.646 1.00 95.00 103 GLY A C 1
ATOM 782 O O . GLY A 1 103 ? 14.083 -7.123 -8.998 1.00 95.00 103 GLY A O 1
ATOM 783 N N . ALA A 1 104 ? 11.838 -7.192 -9.098 1.00 97.62 104 ALA A N 1
ATOM 784 C CA . ALA A 1 104 ? 11.704 -6.065 -10.017 1.00 97.62 104 ALA A CA 1
ATOM 785 C C . ALA A 1 104 ? 11.675 -4.724 -9.266 1.00 97.62 104 ALA A C 1
ATOM 787 O O . ALA A 1 104 ? 11.134 -4.630 -8.159 1.00 97.62 104 ALA A O 1
ATOM 788 N N . ILE A 1 105 ? 12.237 -3.681 -9.880 1.00 97.88 105 ILE A N 1
ATOM 789 C CA . ILE A 1 105 ? 12.277 -2.321 -9.326 1.00 97.88 105 ILE A CA 1
ATOM 790 C C . ILE A 1 105 ? 11.763 -1.348 -10.382 1.00 97.88 105 ILE A C 1
ATOM 792 O O . ILE A 1 105 ? 12.356 -1.252 -11.448 1.00 97.88 105 ILE A O 1
ATOM 796 N N . TYR A 1 106 ? 10.716 -0.594 -10.070 1.00 97.31 106 TYR A N 1
ATOM 797 C CA . TYR A 1 106 ? 10.236 0.521 -10.884 1.00 97.31 106 TYR A CA 1
ATOM 798 C C . TYR A 1 106 ? 10.763 1.822 -10.269 1.00 97.31 106 TYR A C 1
ATOM 800 O O . TYR A 1 106 ? 10.475 2.109 -9.101 1.00 97.31 106 TYR A O 1
ATOM 808 N N . GLN A 1 107 ? 11.574 2.573 -11.015 1.00 95.94 107 GLN A N 1
ATOM 809 C CA . GLN A 1 107 ? 12.174 3.832 -10.566 1.00 95.94 107 GLN A CA 1
ATOM 810 C C . GLN A 1 107 ? 11.299 5.052 -10.889 1.00 95.94 107 GLN A C 1
ATOM 812 O O . GLN A 1 107 ? 10.521 5.047 -11.841 1.00 95.94 107 GLN A O 1
ATOM 817 N N . ASN A 1 108 ? 11.479 6.138 -10.134 1.00 94.75 108 ASN A N 1
ATOM 818 C CA . ASN A 1 108 ? 10.784 7.412 -10.340 1.00 94.75 108 ASN A CA 1
ATOM 819 C C . ASN A 1 108 ? 11.225 8.182 -11.602 1.00 94.75 108 ASN A C 1
ATOM 821 O O . ASN A 1 108 ? 10.636 9.214 -11.909 1.00 94.75 108 ASN A O 1
ATOM 825 N N . ASN A 1 109 ? 12.224 7.689 -12.343 1.00 94.94 109 ASN A N 1
ATOM 826 C CA . ASN A 1 109 ? 12.618 8.201 -13.659 1.00 94.94 109 ASN A CA 1
ATOM 827 C C . ASN A 1 109 ? 12.002 7.407 -14.833 1.00 94.94 109 ASN A C 1
ATOM 829 O O . ASN A 1 109 ? 12.360 7.658 -15.982 1.00 94.94 109 ASN A O 1
ATOM 833 N N . GLY A 1 110 ? 11.114 6.444 -14.554 1.00 95.00 110 GLY A N 1
ATOM 834 C CA . GLY A 1 110 ? 10.465 5.592 -15.557 1.00 95.00 110 GLY A CA 1
ATOM 835 C C . GLY A 1 110 ? 11.247 4.333 -15.947 1.00 95.00 110 GLY A C 1
ATOM 836 O O . GLY A 1 110 ? 10.746 3.536 -16.737 1.00 95.00 110 GLY A O 1
ATOM 837 N N . ASP A 1 111 ? 12.448 4.121 -15.403 1.00 97.50 111 ASP A N 1
ATOM 838 C CA . ASP A 1 111 ? 13.240 2.919 -15.668 1.00 97.50 111 ASP A CA 1
ATOM 839 C C . ASP A 1 111 ? 12.765 1.718 -14.834 1.00 97.50 111 ASP A C 1
ATOM 841 O O . ASP A 1 111 ? 12.178 1.861 -13.755 1.00 97.50 111 ASP A O 1
ATOM 845 N N . ILE A 1 112 ? 13.042 0.512 -15.327 1.00 98.06 112 ILE A N 1
ATOM 846 C CA . ILE A 1 112 ? 12.611 -0.745 -14.714 1.00 98.06 112 ILE A CA 1
ATOM 847 C C . ILE A 1 112 ? 13.805 -1.689 -14.616 1.00 98.06 112 ILE A C 1
ATOM 849 O O . ILE A 1 112 ? 14.386 -2.082 -15.620 1.00 98.06 112 ILE A O 1
ATOM 853 N N . PHE A 1 113 ? 14.158 -2.106 -13.407 1.00 98.25 113 PHE A N 1
ATOM 854 C CA . PHE A 1 113 ? 15.148 -3.154 -13.172 1.00 98.25 113 PHE A CA 1
ATOM 855 C C . PHE A 1 113 ? 14.474 -4.523 -13.069 1.00 98.25 113 PHE A C 1
ATOM 857 O O . PHE A 1 113 ? 13.413 -4.649 -12.450 1.00 98.25 113 PHE A O 1
ATOM 864 N N . GLY A 1 114 ? 15.118 -5.571 -13.583 1.00 97.88 114 GLY A N 1
ATOM 865 C CA . GLY A 1 114 ? 14.629 -6.939 -13.425 1.00 97.88 114 GLY A CA 1
ATOM 866 C C . GLY A 1 114 ? 15.569 -8.010 -13.974 1.00 97.88 114 GLY A C 1
ATOM 867 O O . GLY A 1 114 ? 16.474 -7.735 -14.763 1.00 97.88 114 GLY A O 1
ATOM 868 N N . SER A 1 115 ? 15.333 -9.261 -13.573 1.00 97.25 115 SER A N 1
ATOM 869 C CA . SER A 1 115 ? 16.126 -10.419 -14.012 1.00 97.25 115 SER A CA 1
ATOM 870 C C . SER A 1 115 ? 15.997 -10.707 -15.509 1.00 97.25 115 SER A C 1
ATOM 872 O O . SER A 1 115 ? 16.967 -11.142 -16.124 1.00 97.25 115 SER A O 1
ATOM 874 N N . VAL A 1 116 ? 14.844 -10.396 -16.114 1.00 96.81 116 VAL A N 1
ATOM 875 C CA . VAL A 1 116 ? 14.611 -10.511 -17.569 1.00 96.81 116 VAL A CA 1
ATOM 876 C C . VAL A 1 116 ? 15.560 -9.609 -18.368 1.00 96.81 116 VAL A C 1
ATOM 878 O O . VAL A 1 116 ? 15.972 -9.970 -19.465 1.00 96.81 116 VAL A O 1
ATOM 881 N N . TRP A 1 117 ? 15.994 -8.488 -17.788 1.00 96.25 117 TRP A N 1
ATOM 882 C CA . TRP A 1 117 ? 16.960 -7.561 -18.387 1.00 96.25 117 TRP A CA 1
ATOM 883 C C . TRP A 1 117 ? 18.413 -7.905 -18.013 1.00 96.25 117 TRP A C 1
ATOM 885 O O . TRP A 1 117 ? 19.295 -7.053 -18.088 1.00 96.25 117 TRP A O 1
ATOM 895 N N . GLY A 1 118 ? 18.675 -9.138 -17.560 1.00 96.56 118 GLY A N 1
ATOM 896 C CA . GLY A 1 118 ? 20.003 -9.584 -17.130 1.00 96.56 118 GLY A CA 1
ATOM 897 C C . GLY A 1 118 ? 20.432 -9.021 -15.775 1.00 96.56 118 GLY A C 1
ATOM 898 O O . GLY A 1 118 ? 21.615 -8.764 -15.574 1.00 96.56 118 GLY A O 1
ATOM 899 N N . ASN A 1 119 ? 19.479 -8.810 -14.856 1.00 97.00 119 ASN A N 1
ATOM 900 C CA . ASN A 1 119 ? 19.694 -8.071 -13.603 1.00 97.00 119 ASN A CA 1
ATOM 901 C C . ASN A 1 119 ? 20.255 -6.665 -13.873 1.00 97.00 119 ASN A C 1
ATOM 903 O O . ASN A 1 119 ? 21.226 -6.236 -13.250 1.00 97.00 119 ASN A O 1
ATOM 907 N N . SER A 1 120 ? 19.643 -5.970 -14.831 1.00 97.81 120 SER A N 1
ATOM 908 C CA . SER A 1 120 ? 20.027 -4.629 -15.262 1.00 97.81 120 SER A CA 1
ATOM 909 C C . SER A 1 120 ? 18.801 -3.731 -15.410 1.00 97.81 120 SER A C 1
ATOM 911 O O . SER A 1 120 ? 17.659 -4.174 -15.254 1.00 97.81 120 SER A O 1
ATOM 913 N N . TRP A 1 121 ? 19.051 -2.457 -15.691 1.00 98.31 121 TRP A N 1
ATOM 914 C CA . TRP A 1 121 ? 18.023 -1.481 -16.031 1.00 98.31 121 TRP A CA 1
ATOM 915 C C . TRP A 1 121 ? 17.524 -1.699 -17.459 1.00 98.31 121 TRP A C 1
ATOM 917 O O . TRP A 1 121 ? 18.325 -1.929 -18.368 1.00 98.31 121 TRP A O 1
ATOM 927 N N . LEU A 1 122 ? 16.211 -1.599 -17.664 1.00 98.25 122 LEU A N 1
ATOM 928 C CA . LEU A 1 122 ? 15.570 -1.743 -18.966 1.00 98.25 122 LEU A CA 1
ATOM 929 C C . LEU A 1 122 ? 16.143 -0.741 -19.969 1.00 98.25 122 LEU A C 1
ATOM 931 O O . LEU A 1 122 ? 16.409 -1.119 -21.105 1.00 98.25 122 LEU A O 1
ATOM 935 N N . SER A 1 123 ? 16.398 0.502 -19.554 1.00 97.69 123 SER A N 1
ATOM 936 C CA . SER A 1 123 ? 17.020 1.507 -20.424 1.00 97.69 123 SER A CA 1
ATOM 937 C C . SER A 1 123 ? 18.392 1.057 -20.950 1.00 97.69 123 SER A C 1
ATOM 939 O O . SER A 1 123 ? 18.651 1.129 -22.151 1.00 97.69 123 SER A O 1
ATOM 941 N N . LEU A 1 124 ? 19.266 0.533 -20.084 1.00 97.94 124 LEU A N 1
ATOM 942 C CA . LEU A 1 124 ? 20.579 0.011 -20.472 1.00 97.94 124 LEU A CA 1
ATOM 943 C C . LEU A 1 124 ? 20.442 -1.237 -21.348 1.00 97.94 124 LEU A C 1
ATOM 945 O O . LEU A 1 124 ? 21.162 -1.388 -22.332 1.00 97.94 124 LEU A O 1
ATOM 949 N N . TRP A 1 125 ? 19.503 -2.121 -21.009 1.00 98.25 125 TRP A N 1
ATOM 950 C CA . TRP A 1 125 ? 19.230 -3.308 -21.806 1.00 98.25 125 TRP A CA 1
ATOM 951 C C . TRP A 1 125 ? 18.750 -2.937 -23.217 1.00 98.25 125 TRP A C 1
ATOM 953 O O . TRP A 1 125 ? 19.293 -3.466 -24.181 1.00 98.25 125 TRP A O 1
ATOM 963 N N . ILE A 1 126 ? 17.829 -1.979 -23.369 1.00 97.81 126 ILE A N 1
ATOM 964 C CA . ILE A 1 126 ? 17.372 -1.496 -24.682 1.00 97.81 126 ILE A CA 1
ATOM 965 C C . ILE A 1 126 ? 18.537 -0.889 -25.470 1.00 97.81 126 ILE A C 1
ATOM 967 O O . ILE A 1 126 ? 18.758 -1.280 -26.615 1.00 97.81 126 ILE A O 1
ATOM 971 N N . ASN A 1 127 ? 19.319 0.001 -24.847 1.00 97.06 127 ASN A N 1
ATOM 972 C CA . ASN A 1 127 ? 20.470 0.645 -25.492 1.00 97.06 127 ASN A CA 1
ATOM 973 C C . ASN A 1 127 ? 21.516 -0.361 -26.002 1.00 97.06 127 ASN A C 1
ATOM 975 O O . ASN A 1 127 ? 22.170 -0.107 -27.008 1.00 97.06 127 ASN A O 1
ATOM 979 N N . ASN A 1 128 ? 21.667 -1.503 -25.329 1.00 97.19 128 ASN A N 1
ATOM 980 C CA . ASN A 1 128 ? 22.644 -2.524 -25.708 1.00 97.19 128 ASN A CA 1
ATOM 981 C C . ASN A 1 128 ? 22.108 -3.565 -26.702 1.00 97.19 128 ASN A C 1
ATOM 983 O O . ASN A 1 128 ? 22.904 -4.333 -27.239 1.00 97.19 128 ASN A O 1
ATOM 987 N N . ASN A 1 129 ? 20.790 -3.640 -26.923 1.00 97.19 129 ASN A N 1
ATOM 988 C CA . ASN A 1 129 ? 20.173 -4.724 -27.700 1.00 97.19 129 ASN A CA 1
ATOM 989 C C . ASN A 1 129 ? 19.384 -4.255 -28.933 1.00 97.19 129 ASN A C 1
ATOM 991 O O . ASN A 1 129 ? 19.044 -5.092 -29.768 1.00 97.19 129 ASN A O 1
ATOM 995 N N . PHE A 1 130 ? 19.108 -2.956 -29.088 1.00 97.44 130 PHE A N 1
ATOM 996 C CA . PHE A 1 130 ? 18.378 -2.420 -30.242 1.00 97.44 130 PHE A CA 1
ATOM 997 C C . PHE A 1 130 ? 19.163 -1.339 -30.985 1.00 97.44 130 PHE A C 1
ATOM 999 O O . PHE A 1 130 ? 19.949 -0.594 -30.405 1.00 97.44 130 PHE A O 1
ATOM 1006 N N . VAL A 1 131 ? 18.909 -1.236 -32.293 1.00 95.94 131 VAL A N 1
ATOM 1007 C CA . VAL A 1 131 ? 19.373 -0.114 -33.117 1.00 95.94 131 VAL A CA 1
ATOM 1008 C C . VAL A 1 131 ? 18.530 1.113 -32.768 1.00 95.94 131 VAL A C 1
ATOM 1010 O O . VAL A 1 131 ? 17.312 1.078 -32.924 1.00 95.94 131 VAL A O 1
ATOM 1013 N N . ALA A 1 132 ? 19.173 2.181 -32.288 1.00 95.38 132 ALA A N 1
ATOM 1014 C CA . ALA A 1 132 ? 18.485 3.404 -31.869 1.00 95.38 132 ALA A CA 1
ATOM 1015 C C . ALA A 1 132 ? 17.930 4.216 -33.051 1.00 95.38 132 ALA A C 1
ATOM 1017 O O . ALA A 1 132 ? 16.859 4.804 -32.938 1.00 95.38 132 ALA A O 1
ATOM 1018 N N . ASP A 1 133 ? 18.660 4.247 -34.169 1.00 97.31 133 ASP A N 1
ATOM 1019 C CA . ASP A 1 133 ? 18.288 4.974 -35.381 1.00 97.31 133 ASP A CA 1
ATOM 1020 C C . ASP A 1 133 ? 18.997 4.396 -36.619 1.00 97.31 133 ASP A C 1
ATOM 1022 O O . ASP A 1 133 ? 20.099 3.846 -36.516 1.00 97.31 133 ASP A O 1
ATOM 1026 N N . VAL A 1 134 ? 18.368 4.536 -37.792 1.00 95.06 134 VAL A N 1
ATOM 1027 C CA . VAL A 1 134 ? 18.967 4.230 -39.097 1.00 95.06 134 VAL A CA 1
ATOM 1028 C C . VAL A 1 134 ? 18.821 5.450 -39.992 1.00 95.06 134 VAL A C 1
ATOM 1030 O O . VAL A 1 134 ? 17.724 5.808 -40.413 1.00 95.06 134 VAL A O 1
ATOM 1033 N N . GLN A 1 135 ? 19.957 6.029 -40.353 1.00 97.25 135 GLN A N 1
ATOM 1034 C CA . GLN A 1 135 ? 20.037 7.197 -41.218 1.00 97.25 135 GLN A CA 1
ATOM 1035 C C . GLN A 1 135 ? 20.961 6.934 -42.406 1.00 97.25 135 GLN A C 1
ATOM 1037 O O . GLN A 1 135 ? 21.866 6.097 -42.347 1.00 97.25 135 GLN A O 1
ATOM 1042 N N . LEU A 1 136 ? 20.746 7.680 -43.491 1.00 95.19 136 LEU A N 1
ATOM 1043 C CA . LEU A 1 136 ? 21.715 7.731 -44.578 1.00 95.19 136 LEU A CA 1
ATOM 1044 C C . LEU A 1 136 ? 22.969 8.469 -44.102 1.00 95.19 136 LEU A C 1
ATOM 1046 O O . LEU A 1 136 ? 22.886 9.512 -43.454 1.00 95.19 136 LEU A O 1
ATOM 1050 N N . GLY A 1 137 ? 24.134 7.925 -44.448 1.00 93.38 137 GLY A N 1
ATOM 1051 C CA . GLY A 1 137 ? 25.407 8.606 -44.243 1.00 93.38 137 GLY A CA 1
ATOM 1052 C C . GLY A 1 137 ? 25.582 9.808 -45.175 1.00 93.38 137 GLY A C 1
ATOM 1053 O O . GLY A 1 137 ? 24.741 10.099 -46.028 1.00 93.38 137 GLY A O 1
ATOM 1054 N N . ALA A 1 138 ? 26.716 10.497 -45.035 1.00 95.00 138 ALA A N 1
ATOM 1055 C CA . ALA A 1 138 ? 27.086 11.575 -45.944 1.00 95.00 138 ALA A CA 1
ATOM 1056 C C . ALA A 1 138 ? 27.088 11.084 -47.402 1.00 95.00 138 ALA A C 1
ATOM 1058 O O . ALA A 1 138 ? 27.662 10.040 -47.719 1.00 95.00 138 ALA A O 1
ATOM 1059 N N . GLY A 1 139 ? 26.449 11.854 -48.285 1.00 90.44 139 GLY A N 1
ATOM 1060 C CA . GLY A 1 139 ? 26.406 11.542 -49.706 1.00 90.44 139 GLY A CA 1
ATOM 1061 C C . GLY A 1 139 ? 27.801 11.576 -50.324 1.00 90.44 139 GLY A C 1
ATOM 1062 O O . GLY A 1 139 ? 28.569 12.514 -50.111 1.00 90.44 139 GLY A O 1
ATOM 1063 N N . THR A 1 140 ? 28.112 10.563 -51.123 1.00 87.81 140 THR A N 1
ATOM 1064 C CA . THR A 1 140 ? 29.282 10.537 -52.000 1.00 87.81 140 THR A CA 1
ATOM 1065 C C . THR A 1 140 ? 28.814 10.519 -53.453 1.00 87.81 140 THR A C 1
ATOM 1067 O O . THR A 1 140 ? 27.706 10.076 -53.753 1.00 87.81 140 THR A O 1
ATOM 1070 N N . SER A 1 141 ? 29.640 11.030 -54.368 1.00 86.62 141 SER A N 1
ATOM 1071 C CA . SER A 1 141 ? 29.374 10.959 -55.808 1.00 86.62 141 SER A CA 1
ATOM 1072 C C . SER A 1 141 ? 30.394 10.048 -56.474 1.00 86.62 141 SER A C 1
ATOM 1074 O O . SER A 1 141 ? 31.568 10.040 -56.103 1.00 86.62 141 SER A O 1
ATOM 1076 N N . VAL A 1 142 ? 29.936 9.258 -57.440 1.00 82.75 142 VAL A N 1
ATOM 1077 C CA . VAL A 1 142 ? 30.786 8.395 -58.259 1.00 82.75 142 VAL A CA 1
ATOM 1078 C C . VAL A 1 142 ? 30.439 8.670 -59.711 1.00 82.75 142 VAL A C 1
ATOM 1080 O O . VAL A 1 142 ? 29.282 8.537 -60.108 1.00 82.75 142 VAL A O 1
ATOM 1083 N N . THR A 1 143 ? 31.437 9.045 -60.507 1.00 79.06 143 THR A N 1
ATOM 1084 C CA . THR A 1 143 ? 31.267 9.166 -61.955 1.00 79.06 143 THR A CA 1
ATOM 1085 C C . THR A 1 143 ? 31.043 7.776 -62.537 1.00 79.06 143 THR A C 1
ATOM 1087 O O . THR A 1 143 ? 31.919 6.915 -62.466 1.00 79.06 143 THR A O 1
ATOM 1090 N N . THR A 1 144 ? 29.870 7.556 -63.123 1.00 75.19 144 THR A N 1
ATOM 1091 C CA . THR A 1 144 ? 29.578 6.354 -63.906 1.00 75.19 144 THR A CA 1
ATOM 1092 C C . THR A 1 144 ? 29.646 6.735 -65.382 1.00 75.19 144 THR A C 1
ATOM 1094 O O . THR A 1 144 ? 28.879 7.563 -65.861 1.00 75.19 144 THR A O 1
ATOM 1097 N N . TRP A 1 145 ? 30.641 6.210 -66.098 1.00 64.62 145 TRP A N 1
ATOM 1098 C CA . TRP A 1 145 ? 30.763 6.405 -67.548 1.00 64.62 145 TRP A CA 1
ATOM 1099 C C . TRP A 1 145 ? 29.738 5.524 -68.283 1.00 64.62 145 TRP A C 1
ATOM 1101 O O . TRP A 1 145 ? 29.281 4.550 -67.691 1.00 64.62 145 TRP A O 1
ATOM 1111 N N . ASN A 1 146 ? 29.392 5.850 -69.540 1.00 64.44 146 ASN A N 1
ATOM 1112 C CA . ASN A 1 146 ? 28.238 5.374 -70.344 1.00 64.44 146 ASN A CA 1
ATOM 1113 C C . ASN A 1 146 ? 28.024 3.845 -70.535 1.00 64.44 146 ASN A C 1
ATOM 1115 O O . ASN A 1 146 ? 27.280 3.435 -71.425 1.00 64.44 146 ASN A O 1
ATOM 1119 N N . ASN A 1 147 ? 28.649 2.987 -69.736 1.00 59.00 147 ASN A N 1
ATOM 1120 C CA . ASN A 1 147 ? 28.452 1.550 -69.751 1.00 59.00 147 ASN A CA 1
ATOM 1121 C C . ASN A 1 147 ? 27.162 1.173 -69.016 1.00 59.00 147 ASN A C 1
ATOM 1123 O O . ASN A 1 147 ? 27.075 1.210 -67.786 1.00 59.00 147 ASN A O 1
ATOM 1127 N N . ALA A 1 148 ? 26.161 0.759 -69.792 1.00 61.25 148 ALA A N 1
ATOM 1128 C CA . ALA A 1 148 ? 24.948 0.145 -69.274 1.00 61.25 148 ALA A CA 1
ATOM 1129 C C . ALA A 1 148 ? 25.294 -1.036 -68.344 1.00 61.25 148 ALA A C 1
ATOM 1131 O O . ALA A 1 148 ? 26.049 -1.930 -68.719 1.00 61.25 148 ALA A O 1
ATOM 1132 N N . GLY A 1 149 ? 24.732 -1.039 -67.131 1.00 63.25 149 GLY A N 1
ATOM 1133 C CA . GLY A 1 149 ? 24.906 -2.116 -66.147 1.00 63.25 149 GLY A CA 1
ATOM 1134 C C . GLY A 1 149 ? 25.984 -1.881 -65.081 1.00 63.25 149 GLY A C 1
ATOM 1135 O O . GLY A 1 149 ? 26.013 -2.625 -64.105 1.00 63.25 149 GLY A O 1
ATOM 1136 N N . SER A 1 150 ? 26.805 -0.832 -65.195 1.00 66.88 150 SER A N 1
ATOM 1137 C CA . SER A 1 150 ? 27.852 -0.496 -64.213 1.00 66.88 150 SER A CA 1
ATOM 1138 C C . SER A 1 150 ? 27.347 0.445 -63.110 1.00 66.88 150 SER A C 1
ATOM 1140 O O . SER A 1 150 ? 27.867 1.546 -62.925 1.00 66.88 150 SER A O 1
ATOM 1142 N N . TRP A 1 151 ? 26.304 0.033 -62.386 1.00 72.19 151 TRP A N 1
ATOM 1143 C CA . TRP A 1 151 ? 25.784 0.788 -61.240 1.00 72.19 151 TRP A CA 1
ATOM 1144 C C . TRP A 1 151 ? 26.721 0.663 -60.024 1.00 72.19 151 TRP A C 1
ATOM 1146 O O . TRP A 1 151 ? 27.230 -0.435 -59.777 1.00 72.19 151 TRP A O 1
ATOM 1156 N N . PRO A 1 152 ? 26.946 1.732 -59.232 1.00 75.56 152 PRO A N 1
ATOM 1157 C CA . PRO A 1 152 ? 27.749 1.641 -58.016 1.00 75.56 152 PRO A CA 1
ATOM 1158 C C . PRO A 1 152 ? 27.118 0.631 -57.049 1.00 75.56 152 PRO A C 1
ATOM 1160 O O . PRO A 1 152 ? 25.965 0.789 -56.655 1.00 75.56 152 PRO A O 1
ATOM 1163 N N . ASN A 1 153 ? 27.871 -0.404 -56.672 1.00 80.25 153 ASN A N 1
ATOM 1164 C CA . ASN A 1 153 ? 27.425 -1.464 -55.765 1.00 80.25 153 ASN A CA 1
ATOM 1165 C C . ASN A 1 153 ? 28.413 -1.623 -54.603 1.00 80.25 153 ASN A C 1
ATOM 1167 O O . ASN A 1 153 ? 29.118 -2.626 -54.479 1.00 80.25 153 ASN A O 1
ATOM 1171 N N . THR A 1 154 ? 28.507 -0.581 -53.781 1.00 86.75 154 THR A N 1
ATOM 1172 C CA . THR A 1 154 ? 29.311 -0.596 -52.557 1.00 86.75 154 THR A CA 1
ATOM 1173 C C . THR A 1 154 ? 28.421 -1.014 -51.389 1.00 86.75 154 THR A C 1
ATOM 1175 O O . THR A 1 154 ? 27.351 -0.440 -51.190 1.00 86.75 154 THR A O 1
ATOM 1178 N N . LEU A 1 155 ? 28.855 -1.999 -50.596 1.00 90.75 155 LEU A N 1
ATOM 1179 C CA . LEU A 1 155 ? 28.116 -2.442 -49.408 1.00 90.75 155 LEU A CA 1
ATOM 1180 C C . LEU A 1 155 ? 27.830 -1.262 -48.468 1.00 90.75 155 LEU A C 1
ATOM 1182 O O . LEU A 1 155 ? 28.729 -0.487 -48.153 1.00 90.75 155 LEU A O 1
ATOM 1186 N N . GLY A 1 156 ? 26.579 -1.145 -48.019 1.00 91.12 156 GLY A N 1
ATOM 1187 C CA . GLY A 1 156 ? 26.130 -0.053 -47.148 1.00 91.12 156 GLY A CA 1
ATOM 1188 C C . GLY A 1 156 ? 25.741 1.245 -47.869 1.00 91.12 156 GLY A C 1
ATOM 1189 O O . GLY A 1 156 ? 25.397 2.209 -47.194 1.00 91.12 156 GLY A O 1
ATOM 1190 N N . TYR A 1 157 ? 25.759 1.285 -49.208 1.00 90.81 157 TYR A N 1
ATOM 1191 C CA . TYR A 1 157 ? 25.358 2.454 -50.000 1.00 90.81 157 TYR A CA 1
ATOM 1192 C C . TYR A 1 157 ? 24.057 2.210 -50.778 1.00 90.81 157 TYR A C 1
ATOM 1194 O O . TYR A 1 157 ? 23.754 1.090 -51.185 1.00 90.81 157 TYR A O 1
ATOM 1202 N N . VAL A 1 158 ? 23.306 3.288 -51.022 1.00 91.44 158 VAL A N 1
ATOM 1203 C CA . VAL A 1 158 ? 22.129 3.332 -51.903 1.00 91.44 158 VAL A CA 1
ATOM 1204 C C . VAL A 1 158 ? 22.247 4.527 -52.851 1.00 91.44 158 VAL A C 1
ATOM 1206 O O . VAL A 1 158 ? 22.846 5.544 -52.503 1.00 91.44 158 VAL A O 1
ATOM 1209 N N . VAL A 1 159 ? 21.679 4.416 -54.051 1.00 88.81 159 VAL A N 1
ATOM 1210 C CA . VAL A 1 159 ? 21.590 5.535 -55.000 1.00 88.81 159 VAL A CA 1
ATOM 1211 C C . VAL A 1 159 ? 20.542 6.533 -54.503 1.00 88.81 159 VAL A C 1
ATOM 1213 O O . VAL A 1 159 ? 19.378 6.173 -54.344 1.00 88.81 159 VAL A O 1
ATOM 1216 N N . THR A 1 160 ? 20.946 7.784 -54.275 1.00 91.19 160 THR A N 1
ATOM 1217 C CA . THR A 1 160 ? 20.055 8.853 -53.782 1.00 91.19 160 THR A CA 1
ATOM 1218 C C . THR A 1 160 ? 19.707 9.899 -54.841 1.00 91.19 160 THR A C 1
ATOM 1220 O O . THR A 1 160 ? 18.671 10.552 -54.734 1.00 91.19 160 THR A O 1
ATOM 1223 N N . SER A 1 161 ? 20.526 10.052 -55.884 1.00 88.94 161 SER A N 1
ATOM 1224 C CA . SER A 1 161 ? 20.240 10.905 -57.040 1.00 88.94 161 SER A CA 1
ATOM 1225 C C . SER A 1 161 ? 21.074 10.495 -58.260 1.00 88.94 161 SER A C 1
ATOM 1227 O O . SER A 1 161 ? 22.068 9.779 -58.143 1.00 88.94 161 SER A O 1
ATOM 1229 N N . VAL A 1 162 ? 20.651 10.947 -59.444 1.00 84.88 162 VAL A N 1
ATOM 1230 C CA . VAL A 1 162 ? 21.379 10.801 -60.712 1.00 84.88 162 VAL A CA 1
ATOM 1231 C C . VAL A 1 162 ? 21.357 12.153 -61.416 1.00 84.88 162 VAL A C 1
ATOM 1233 O O . VAL A 1 162 ? 20.292 12.755 -61.555 1.00 84.88 162 VAL A O 1
ATOM 1236 N N . TRP A 1 163 ? 22.518 12.637 -61.855 1.00 83.06 163 TRP A N 1
ATOM 1237 C CA . TRP A 1 163 ? 22.639 13.879 -62.615 1.00 83.06 163 TRP A CA 1
ATOM 1238 C C . TRP A 1 163 ? 23.693 13.744 -63.709 1.00 83.06 163 TRP A C 1
ATOM 1240 O O . TRP A 1 163 ? 24.616 12.937 -63.614 1.00 83.06 163 TRP A O 1
ATOM 1250 N N . LYS A 1 164 ? 23.535 14.551 -64.755 1.00 78.75 164 LYS A N 1
ATOM 1251 C CA . LYS A 1 164 ? 24.534 14.720 -65.806 1.00 78.75 164 LYS A CA 1
ATOM 1252 C C . LYS A 1 164 ? 25.489 15.839 -65.393 1.00 78.75 164 LYS A C 1
ATOM 1254 O O . LYS A 1 164 ? 25.033 16.848 -64.851 1.00 78.75 164 LYS A O 1
ATOM 1259 N N . ASP A 1 165 ? 26.788 15.669 -65.619 1.00 74.75 165 ASP A N 1
ATOM 1260 C CA . ASP A 1 165 ? 27.735 16.770 -65.443 1.00 74.75 165 ASP A CA 1
ATOM 1261 C C . ASP A 1 165 ? 27.590 17.818 -66.566 1.00 74.75 165 ASP A C 1
ATOM 1263 O O . ASP A 1 165 ? 26.856 17.640 -67.543 1.00 74.75 165 ASP A O 1
ATOM 1267 N N . ALA A 1 166 ? 28.264 18.958 -66.412 1.00 70.94 166 ALA A N 1
ATOM 1268 C CA . ALA A 1 166 ? 28.228 20.031 -67.405 1.00 70.94 166 ALA A CA 1
ATOM 1269 C C . ALA A 1 166 ? 29.009 19.698 -68.695 1.00 70.94 166 ALA A C 1
ATOM 1271 O O . ALA A 1 166 ? 29.021 20.514 -69.616 1.00 70.94 166 ALA A O 1
ATOM 1272 N N . GLN A 1 167 ? 29.691 18.549 -68.756 1.00 65.75 167 GLN A N 1
ATOM 1273 C CA . GLN A 1 167 ? 30.675 18.219 -69.785 1.00 65.75 167 GLN A CA 1
ATOM 1274 C C . GLN A 1 167 ? 30.223 17.130 -70.764 1.00 65.75 167 GLN A C 1
ATOM 1276 O O . GLN A 1 167 ? 30.763 17.103 -71.870 1.00 65.75 167 GLN A O 1
ATOM 1281 N N . GLY A 1 168 ? 29.195 16.334 -70.451 1.00 58.38 168 GLY A N 1
ATOM 1282 C CA . GLY A 1 168 ? 28.584 15.418 -71.422 1.00 58.38 168 GLY A CA 1
ATOM 1283 C C . GLY A 1 168 ? 28.749 13.955 -71.082 1.00 58.38 168 GLY A C 1
ATOM 1284 O O . GLY A 1 168 ? 29.802 13.398 -71.448 1.00 58.38 168 GLY A O 1
#

Radius of gyration: 36.11 Å; chains: 1; bounding box: 53×40×111 Å

Secondary structure (DSSP, 8-state):
-EE-SSS-EE--STT---EEEETTEEEESSS----TTS-------S--SS--EEEEE--SSSSEEEEEEETTEEEEEEEE-TTS-EEEEESS----SEEEETTEEEETTS-EEEGGGTSEEHHHHHHHHS---------------S-TT-----TT---------S--

InterPro domains:
  IPR051934 Bacteriophage Tail Fiber Structural Protein [PTHR35191] (2-168)

pLDDT: mean 88.88, std 11.13, range [58.38, 98.81]